Protein AF-L0EVU5-F1 (afdb_monomer_lite)

Organism: Liberibacter crescens (strain BT-1) (NCBI:txid1215343)

Sequence (102 aa):
MGGFFIVMAMEEKNRDTRFKPGESGNPKGRTKGSRNKICDDFINALCCDFETEGIQVIARVREEAPGLYMKIVASLLPSVTKVSGDEEGSPVSLNVTVRFVD

pLDDT: mean 72.79, std 18.05, range [36.59, 97.88]

Secondary structure (DSSP, 8-state):
-----------------PPPTT--S-TT-S---HHHHHHHHHHHHHHHHHHHHHHHHHHHHHHH-HHHHHHHHHHHS--------SSTT-------------

InterPro domains:
  IPR043736 Domain of unknown function DUF5681 [PF18932] (16-40)

Foldseek 3Di:
DDDDDDPPPPPPPPPPPDDDVPDDPCPVPDDCDPVNVVVVVVVVVVVVCCVVCVVVVLVVCCVPPVVVSVVVVVVVPPDCPDDPDPDPPDDDDDDDDDDDDD

Radius of gyration: 31.09 Å; chains: 1; bounding box: 96×43×64 Å

Structure (mmCIF, N/CA/C/O backbone):
data_AF-L0EVU5-F1
#
_entry.id   AF-L0EVU5-F1
#
loop_
_atom_site.group_PDB
_atom_site.id
_atom_site.type_symbol
_atom_site.label_atom_id
_atom_site.label_alt_id
_atom_site.label_comp_id
_atom_site.label_asym_id
_atom_site.label_entity_id
_atom_site.label_seq_id
_atom_site.pdbx_PDB_ins_code
_atom_site.Cartn_x
_atom_site.Cartn_y
_atom_site.Cartn_z
_atom_site.occupancy
_atom_site.B_iso_or_equiv
_atom_site.auth_seq_id
_atom_site.auth_comp_id
_atom_site.auth_asym_id
_atom_site.auth_atom_id
_atom_site.pdbx_PDB_model_num
ATOM 1 N N . MET A 1 1 ? 77.530 -13.687 -46.653 1.00 47.75 1 MET A N 1
ATOM 2 C CA . MET A 1 1 ? 76.808 -12.397 -46.653 1.00 47.75 1 MET A CA 1
ATOM 3 C C . MET A 1 1 ? 75.440 -12.626 -47.259 1.00 47.75 1 MET A C 1
ATOM 5 O O . MET A 1 1 ? 75.384 -13.239 -48.313 1.00 47.75 1 MET A O 1
ATOM 9 N N . GLY A 1 2 ? 74.373 -12.195 -46.591 1.00 36.59 2 GLY A N 1
ATOM 10 C CA . GLY A 1 2 ? 73.008 -12.346 -47.102 1.00 36.59 2 GLY A CA 1
ATOM 11 C C . GLY A 1 2 ? 71.983 -12.520 -45.992 1.00 36.59 2 GLY A C 1
ATOM 12 O O . GLY A 1 2 ? 71.283 -13.523 -45.959 1.00 36.59 2 GLY A O 1
ATOM 13 N N . GLY A 1 3 ? 71.933 -11.581 -45.047 1.00 43.41 3 GLY A N 1
ATOM 14 C CA . GLY A 1 3 ? 70.716 -11.397 -44.267 1.00 43.41 3 GLY A CA 1
ATOM 15 C C . GLY A 1 3 ? 69.754 -10.548 -45.084 1.00 43.41 3 GLY A C 1
ATOM 16 O O . GLY A 1 3 ? 70.211 -9.590 -45.697 1.00 43.41 3 GLY A O 1
ATOM 17 N N . PHE A 1 4 ? 68.463 -10.867 -45.078 1.00 40.28 4 PHE A N 1
ATOM 18 C CA . PHE A 1 4 ? 67.433 -9.852 -44.871 1.00 40.28 4 PHE A CA 1
ATOM 19 C C . PHE A 1 4 ? 66.055 -10.507 -44.663 1.00 40.28 4 PHE A C 1
ATOM 21 O O . PHE A 1 4 ? 65.496 -11.109 -45.569 1.00 40.28 4 PHE A O 1
ATOM 28 N N . PHE A 1 5 ? 65.535 -10.330 -43.448 1.00 40.09 5 PHE A N 1
ATOM 29 C CA . PHE A 1 5 ? 64.131 -10.055 -43.137 1.00 40.09 5 PHE A CA 1
ATOM 30 C C . PHE A 1 5 ? 63.087 -11.144 -43.427 1.00 40.09 5 PHE A C 1
ATOM 32 O O . PHE A 1 5 ? 62.427 -11.185 -44.461 1.00 40.09 5 PHE A O 1
ATOM 39 N N . ILE A 1 6 ? 62.836 -11.935 -42.379 1.00 44.53 6 ILE A N 1
ATOM 40 C CA . ILE A 1 6 ? 61.522 -12.514 -42.089 1.00 44.53 6 ILE A CA 1
ATOM 41 C C . ILE A 1 6 ? 60.524 -11.351 -42.026 1.00 44.53 6 ILE A C 1
ATOM 43 O O . ILE A 1 6 ? 60.483 -10.605 -41.047 1.00 44.53 6 ILE A O 1
ATOM 47 N N . VAL A 1 7 ? 59.737 -11.171 -43.082 1.00 46.53 7 VAL A N 1
ATOM 48 C CA . VAL A 1 7 ? 58.582 -10.272 -43.067 1.00 46.53 7 VAL A CA 1
ATOM 49 C C . VAL A 1 7 ? 57.481 -10.994 -42.292 1.00 46.53 7 VAL A C 1
ATOM 51 O O . VAL A 1 7 ? 56.665 -11.712 -42.862 1.00 46.53 7 VAL A O 1
ATOM 54 N N . MET A 1 8 ? 57.488 -10.859 -40.963 1.00 45.09 8 MET A N 1
ATOM 55 C CA . MET A 1 8 ? 56.290 -11.115 -40.169 1.00 45.09 8 MET A CA 1
ATOM 56 C C . MET A 1 8 ? 55.279 -10.027 -40.518 1.00 45.09 8 MET A C 1
ATOM 58 O O . MET A 1 8 ? 55.361 -8.906 -40.020 1.00 45.09 8 MET A O 1
ATOM 62 N N . ALA A 1 9 ? 54.343 -10.351 -41.406 1.00 54.88 9 ALA A N 1
ATOM 63 C CA . ALA A 1 9 ? 53.149 -9.551 -41.598 1.00 54.88 9 ALA A CA 1
ATOM 64 C C . ALA A 1 9 ? 52.336 -9.599 -40.295 1.00 54.88 9 ALA A C 1
ATOM 66 O O . ALA A 1 9 ? 51.627 -10.565 -40.019 1.00 54.88 9 ALA A O 1
ATOM 67 N N . MET A 1 10 ? 52.485 -8.571 -39.458 1.00 50.12 10 MET A N 1
ATOM 68 C CA . MET A 1 10 ? 51.491 -8.261 -38.441 1.00 50.12 10 MET A CA 1
ATOM 69 C C . MET A 1 10 ? 50.265 -7.725 -39.169 1.00 50.12 10 MET A C 1
ATOM 71 O O . MET A 1 10 ? 50.243 -6.587 -39.631 1.00 50.12 10 MET A O 1
ATOM 75 N N . GLU A 1 11 ? 49.260 -8.577 -39.315 1.00 56.22 11 GLU A N 1
ATOM 76 C CA . GLU A 1 11 ? 47.951 -8.182 -39.809 1.00 56.22 11 GLU A CA 1
ATOM 77 C C . GLU A 1 11 ? 47.302 -7.279 -38.747 1.00 56.22 11 GLU A C 1
ATOM 79 O O . GLU A 1 11 ? 46.863 -7.736 -37.687 1.00 56.22 11 GLU A O 1
ATOM 84 N N . GLU A 1 12 ? 47.319 -5.963 -38.984 1.00 59.72 12 GLU A N 1
ATOM 85 C CA . GLU A 1 12 ? 46.652 -4.989 -38.124 1.00 59.72 12 GLU A CA 1
ATOM 86 C C . GLU A 1 12 ? 45.141 -5.225 -38.176 1.00 59.72 12 GLU A C 1
ATOM 88 O O . GLU A 1 12 ? 44.428 -4.800 -39.086 1.00 59.72 12 GLU A O 1
ATOM 93 N N . LYS A 1 13 ? 44.634 -5.921 -37.158 1.00 54.94 13 LYS A N 1
ATOM 94 C CA . LYS A 1 13 ? 43.204 -6.104 -36.935 1.00 54.94 13 LYS A CA 1
ATOM 95 C C . LYS A 1 13 ? 42.595 -4.764 -36.520 1.00 54.94 13 LYS A C 1
ATOM 97 O O . LYS A 1 13 ? 42.477 -4.474 -35.327 1.00 54.94 13 LYS A O 1
ATOM 102 N N . ASN A 1 14 ? 42.221 -3.958 -37.511 1.00 60.41 14 ASN A N 1
ATOM 103 C CA . ASN A 1 14 ? 41.455 -2.729 -37.345 1.00 60.41 14 ASN A CA 1
ATOM 104 C C . ASN A 1 14 ? 40.104 -3.081 -36.704 1.00 60.41 14 ASN A C 1
ATOM 106 O O . ASN A 1 14 ? 39.160 -3.524 -37.360 1.00 60.41 14 ASN A O 1
ATOM 110 N N . ARG A 1 15 ? 40.051 -2.993 -35.374 1.00 63.22 15 ARG A N 1
ATOM 111 C CA . ARG A 1 15 ? 38.821 -3.153 -34.609 1.00 63.22 15 ARG A CA 1
ATOM 112 C C . ARG A 1 15 ? 38.059 -1.854 -34.776 1.00 63.22 15 ARG A C 1
ATOM 114 O O . ARG A 1 15 ? 38.364 -0.890 -34.086 1.00 63.22 15 ARG A O 1
ATOM 121 N N . ASP A 1 16 ? 37.106 -1.837 -35.699 1.00 68.56 16 ASP A N 1
ATOM 122 C CA . ASP A 1 16 ? 36.159 -0.736 -35.809 1.00 68.56 16 ASP A CA 1
ATOM 123 C C . ASP A 1 16 ? 35.408 -0.623 -34.471 1.00 68.56 16 ASP A C 1
ATOM 125 O O . ASP A 1 16 ? 34.582 -1.464 -34.118 1.00 68.56 16 ASP A O 1
ATOM 129 N N . THR A 1 17 ? 35.810 0.347 -33.649 1.00 70.38 17 THR A N 1
ATOM 130 C CA . THR A 1 17 ? 35.291 0.566 -32.291 1.00 70.38 17 THR A CA 1
ATOM 131 C C . THR A 1 17 ? 34.024 1.416 -32.292 1.00 70.38 17 THR A C 1
ATOM 133 O O . THR A 1 17 ? 33.503 1.757 -31.228 1.00 70.38 17 THR A O 1
ATOM 136 N N . ARG A 1 18 ? 33.525 1.791 -33.475 1.00 76.81 18 ARG A N 1
ATOM 137 C CA . ARG A 1 18 ? 32.342 2.632 -33.623 1.00 76.81 18 ARG A CA 1
A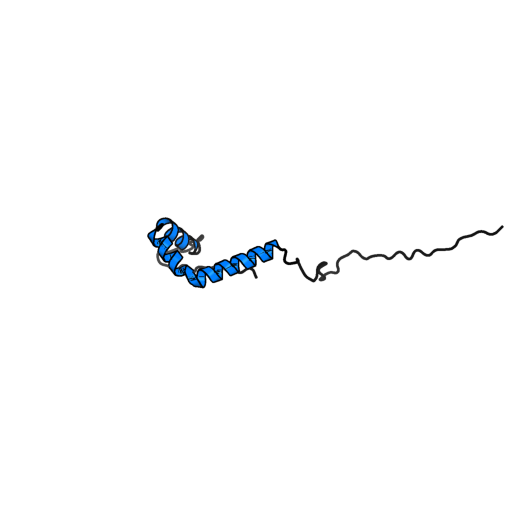TOM 138 C C . ARG A 1 18 ? 31.085 1.776 -33.510 1.00 76.81 18 ARG A C 1
ATOM 140 O O . ARG A 1 18 ? 30.891 0.822 -34.258 1.00 76.81 18 ARG A O 1
ATOM 147 N N . PHE A 1 19 ? 30.210 2.143 -32.578 1.00 76.25 19 PHE A N 1
ATOM 148 C CA . PHE A 1 19 ? 28.872 1.562 -32.495 1.00 76.25 19 PHE A CA 1
ATOM 149 C C . PHE A 1 19 ? 28.103 1.860 -33.786 1.00 76.25 19 PHE A C 1
ATOM 151 O O . PHE A 1 19 ? 28.074 3.006 -34.245 1.00 76.25 19 PHE A O 1
ATOM 158 N N . LYS A 1 20 ? 27.489 0.832 -34.380 1.00 79.94 20 LYS A N 1
ATOM 159 C CA . LYS A 1 20 ? 26.671 1.003 -35.582 1.00 79.94 20 LYS A CA 1
ATOM 160 C C . LYS A 1 20 ? 25.392 1.775 -35.231 1.00 79.94 20 LYS A C 1
ATOM 162 O O . LYS A 1 20 ? 24.806 1.517 -34.178 1.00 79.94 20 LYS A O 1
ATOM 167 N N . PRO A 1 21 ? 24.922 2.695 -36.091 1.00 78.56 21 PRO A N 1
ATOM 168 C CA . PRO A 1 21 ? 23.638 3.358 -35.890 1.00 78.56 21 PRO A CA 1
ATOM 169 C C . PRO A 1 21 ? 22.519 2.320 -35.724 1.00 78.56 21 PRO A C 1
ATOM 171 O O . PRO A 1 21 ? 22.344 1.463 -36.585 1.00 78.56 21 PRO A O 1
ATOM 174 N N . GLY A 1 22 ? 21.785 2.380 -34.611 1.00 77.19 22 GLY A N 1
ATOM 175 C CA . GLY A 1 22 ? 20.699 1.441 -34.300 1.00 77.19 22 GLY A CA 1
ATOM 176 C C . GLY A 1 22 ? 21.112 0.173 -33.541 1.00 77.19 22 GLY A C 1
ATOM 177 O O . GLY A 1 22 ? 20.231 -0.545 -33.074 1.00 77.19 22 GLY A O 1
ATOM 178 N N . GLU A 1 23 ? 22.407 -0.087 -33.336 1.00 77.31 23 GLU A N 1
ATOM 179 C CA . GLU A 1 23 ? 22.869 -1.176 -32.469 1.00 77.31 23 GLU A CA 1
ATOM 180 C C . GLU A 1 23 ? 23.296 -0.640 -31.099 1.00 77.31 23 GLU A C 1
ATOM 182 O O . GLU A 1 23 ? 24.253 0.124 -30.961 1.00 77.31 23 GLU A O 1
ATOM 187 N N . SER A 1 24 ? 22.587 -1.071 -30.053 1.00 75.31 24 SER A N 1
ATOM 188 C CA . SER A 1 24 ? 23.037 -0.872 -28.676 1.00 75.31 24 SER A CA 1
ATOM 189 C C . SER A 1 24 ? 24.302 -1.695 -28.432 1.00 75.31 24 SER A C 1
ATOM 191 O O . SER A 1 24 ? 24.306 -2.906 -28.649 1.00 75.31 24 SER A O 1
ATOM 193 N N . GLY A 1 25 ? 25.345 -1.070 -27.879 1.00 78.25 25 GLY A N 1
ATOM 194 C CA . GLY A 1 25 ? 26.546 -1.766 -27.397 1.00 78.25 25 GLY A CA 1
ATOM 195 C C . GLY A 1 25 ? 26.280 -2.787 -26.283 1.00 78.25 25 GLY A C 1
ATOM 196 O O . GLY A 1 25 ? 27.147 -3.591 -25.954 1.00 78.25 25 GLY A O 1
ATOM 197 N N . ASN A 1 26 ? 25.075 -2.770 -25.711 1.00 77.38 26 ASN A N 1
ATOM 198 C CA . ASN A 1 26 ? 24.591 -3.756 -24.762 1.00 77.38 26 ASN A CA 1
ATOM 199 C C . ASN A 1 26 ? 23.166 -4.198 -25.157 1.00 77.38 26 ASN A C 1
ATOM 201 O O . ASN A 1 26 ? 22.185 -3.657 -24.633 1.00 77.38 26 ASN A O 1
ATOM 205 N N . PRO A 1 27 ? 23.023 -5.163 -26.086 1.00 73.94 27 PRO A N 1
ATOM 206 C CA . PRO A 1 27 ? 21.722 -5.584 -26.614 1.00 73.94 27 PRO A CA 1
ATOM 207 C C . PRO A 1 27 ? 20.822 -6.250 -25.561 1.00 73.94 27 P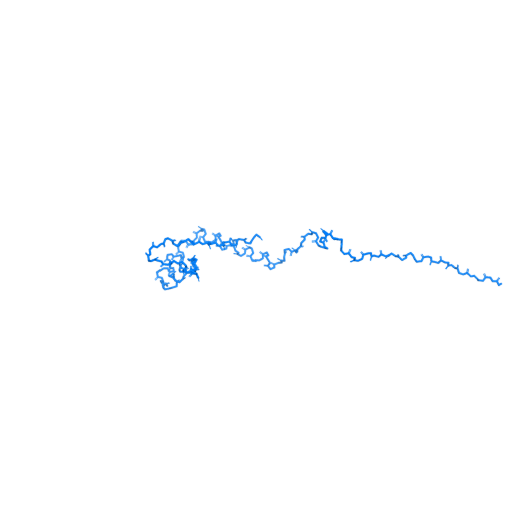RO A C 1
ATOM 209 O O . PRO A 1 27 ? 19.611 -6.297 -25.736 1.00 73.94 27 PRO A O 1
ATOM 212 N N . LYS A 1 28 ? 21.390 -6.727 -24.444 1.00 75.56 28 LYS A N 1
ATOM 213 C CA . LYS A 1 28 ? 20.640 -7.293 -23.308 1.00 75.56 28 LYS A CA 1
ATOM 214 C C . LYS A 1 28 ? 20.171 -6.240 -22.296 1.00 75.56 28 LYS A C 1
ATOM 216 O O . LYS A 1 28 ? 19.498 -6.590 -21.332 1.00 75.56 28 LYS A O 1
ATOM 221 N N . GLY A 1 29 ? 20.518 -4.967 -22.500 1.00 78.44 29 GLY A N 1
ATOM 222 C CA . GLY A 1 29 ? 20.180 -3.890 -21.576 1.00 78.44 29 GLY A CA 1
ATOM 223 C C . GLY A 1 29 ? 20.885 -4.009 -20.221 1.00 78.44 29 GLY A C 1
ATOM 224 O O . GLY A 1 29 ? 21.752 -4.859 -19.995 1.00 78.44 29 GLY A O 1
ATOM 225 N N . ARG A 1 30 ? 20.555 -3.097 -19.303 1.00 75.00 30 ARG A N 1
ATOM 226 C CA . ARG A 1 30 ? 21.108 -3.104 -17.943 1.00 75.00 30 ARG A CA 1
ATOM 227 C C . ARG A 1 30 ? 20.727 -4.415 -17.251 1.00 75.00 30 ARG A C 1
ATOM 229 O O . ARG A 1 30 ? 19.548 -4.704 -17.086 1.00 75.00 30 ARG A O 1
ATOM 236 N N . THR A 1 31 ? 21.719 -5.179 -16.800 1.00 71.88 31 THR A N 1
ATOM 237 C CA . THR A 1 31 ? 21.480 -6.374 -15.986 1.00 71.88 31 THR A CA 1
ATOM 238 C C . THR A 1 31 ? 20.742 -5.982 -14.711 1.00 71.88 31 THR A C 1
ATOM 240 O O . THR A 1 31 ? 21.142 -5.040 -14.019 1.00 71.88 31 THR A O 1
ATOM 243 N N . LYS A 1 32 ? 19.657 -6.701 -14.398 1.00 68.88 32 LYS A N 1
ATOM 244 C CA . LYS A 1 32 ? 18.882 -6.510 -13.169 1.00 68.88 32 LYS A CA 1
ATOM 245 C C . LYS A 1 32 ? 19.819 -6.773 -11.984 1.00 68.88 32 LYS A C 1
ATOM 247 O O . LYS A 1 32 ? 20.223 -7.906 -11.736 1.00 68.88 32 LYS A O 1
ATOM 252 N N . GLY A 1 33 ? 20.279 -5.704 -11.334 1.00 77.69 33 GLY A N 1
ATOM 253 C CA . GLY A 1 33 ? 21.219 -5.801 -10.218 1.00 77.69 33 GLY A CA 1
ATOM 254 C C . GLY A 1 33 ? 20.551 -6.406 -8.983 1.00 77.69 33 GLY A C 1
ATOM 255 O O . GLY A 1 33 ? 19.328 -6.357 -8.855 1.00 77.69 33 GLY A O 1
ATOM 256 N N . SER A 1 34 ? 21.346 -6.912 -8.037 1.00 74.00 34 SER A N 1
ATOM 257 C CA . SER A 1 34 ? 20.842 -7.429 -6.751 1.00 74.00 34 SER A CA 1
ATOM 258 C C . SER A 1 34 ? 19.949 -6.420 -6.024 1.00 74.00 34 SER A C 1
ATOM 260 O O . SER A 1 34 ? 18.935 -6.802 -5.456 1.00 74.00 34 SER A O 1
ATOM 262 N N . ARG A 1 35 ? 20.276 -5.124 -6.111 1.00 77.56 35 ARG A N 1
ATOM 263 C CA . ARG A 1 35 ? 19.461 -4.039 -5.550 1.00 77.56 35 ARG A CA 1
ATOM 264 C C . ARG A 1 35 ? 18.052 -3.996 -6.145 1.00 77.56 35 ARG A C 1
ATOM 266 O O . ARG A 1 35 ? 17.101 -3.885 -5.389 1.00 77.56 35 ARG A O 1
ATOM 273 N N . ASN A 1 36 ? 17.925 -4.095 -7.469 1.00 83.31 36 ASN A N 1
ATOM 274 C CA . ASN A 1 36 ? 16.619 -4.105 -8.131 1.00 83.31 36 ASN A CA 1
ATOM 275 C C . ASN A 1 36 ? 15.813 -5.328 -7.695 1.00 83.31 36 ASN A C 1
ATOM 277 O O . ASN A 1 36 ? 14.656 -5.193 -7.334 1.00 83.31 36 ASN A O 1
ATOM 281 N N . LYS A 1 37 ? 16.456 -6.498 -7.636 1.00 84.50 37 LYS A N 1
ATOM 282 C CA . LYS A 1 37 ? 15.800 -7.722 -7.177 1.00 84.50 37 LYS A CA 1
ATOM 283 C C . LYS A 1 37 ? 15.284 -7.606 -5.736 1.00 84.50 37 LYS A C 1
ATOM 285 O O . LYS A 1 37 ? 14.147 -7.961 -5.480 1.00 84.50 37 LYS A O 1
ATOM 290 N N . ILE A 1 38 ? 16.090 -7.070 -4.816 1.00 89.69 38 ILE A N 1
ATOM 291 C CA . ILE A 1 38 ? 15.675 -6.865 -3.418 1.00 89.69 38 ILE A CA 1
ATOM 292 C C . ILE A 1 38 ? 14.476 -5.917 -3.335 1.00 89.69 38 ILE A C 1
ATOM 294 O O . ILE A 1 38 ? 13.571 -6.159 -2.544 1.00 89.69 38 ILE A O 1
ATOM 298 N N . CYS A 1 39 ? 14.464 -4.843 -4.131 1.00 88.19 39 CYS A N 1
ATOM 299 C CA . CYS A 1 39 ? 13.326 -3.928 -4.177 1.00 88.19 39 CYS A CA 1
ATOM 300 C C . CYS A 1 39 ? 12.052 -4.637 -4.650 1.00 88.19 39 CYS A C 1
ATOM 302 O O . CYS A 1 39 ? 11.023 -4.500 -3.997 1.00 88.19 39 CYS A O 1
ATOM 304 N N . ASP A 1 40 ? 12.133 -5.416 -5.727 1.00 89.62 40 ASP A N 1
ATOM 305 C CA . ASP A 1 40 ? 10.981 -6.143 -6.266 1.00 89.62 40 ASP A CA 1
ATOM 306 C C . ASP A 1 40 ? 10.464 -7.187 -5.269 1.00 89.62 40 ASP A C 1
ATOM 308 O O . ASP A 1 40 ? 9.272 -7.236 -4.977 1.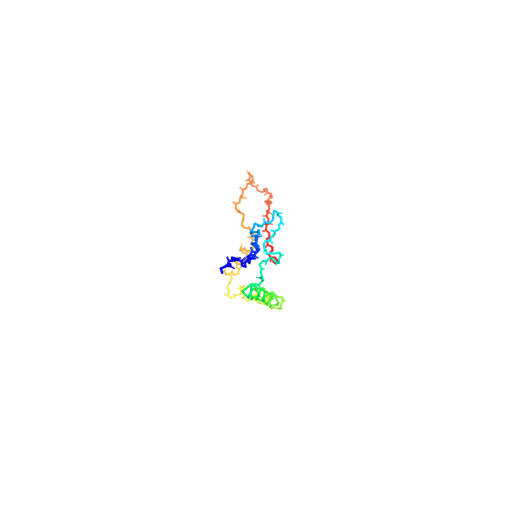00 89.62 40 ASP A O 1
ATOM 312 N N . ASP A 1 41 ? 11.367 -7.986 -4.693 1.00 91.50 41 ASP A N 1
ATOM 313 C CA . ASP A 1 41 ? 11.029 -9.008 -3.700 1.00 91.50 41 ASP A CA 1
ATOM 314 C C . ASP A 1 41 ? 10.375 -8.372 -2.458 1.00 91.50 41 ASP A C 1
ATOM 316 O O . ASP A 1 41 ? 9.405 -8.904 -1.918 1.00 91.50 41 ASP A O 1
ATOM 320 N N . PHE A 1 42 ? 10.862 -7.202 -2.031 1.00 90.50 42 PHE A N 1
ATOM 321 C CA . PHE A 1 42 ? 10.297 -6.451 -0.911 1.00 90.50 42 PHE A CA 1
ATOM 322 C C . PHE A 1 42 ? 8.895 -5.909 -1.209 1.00 90.50 42 PHE A C 1
ATOM 324 O O . PHE A 1 42 ? 8.003 -6.047 -0.375 1.00 90.50 42 PHE A O 1
ATOM 331 N N . ILE A 1 43 ? 8.684 -5.316 -2.389 1.00 93.25 43 ILE A N 1
ATOM 332 C CA . ILE A 1 43 ? 7.365 -4.810 -2.796 1.00 93.25 43 ILE A CA 1
ATOM 333 C C . ILE A 1 43 ? 6.368 -5.967 -2.884 1.00 93.25 43 ILE A C 1
ATOM 335 O O . ILE A 1 43 ? 5.271 -5.860 -2.346 1.00 93.25 43 ILE A O 1
ATOM 339 N N . ASN A 1 44 ? 6.767 -7.091 -3.482 1.00 93.38 44 ASN A N 1
ATOM 340 C CA . ASN A 1 44 ? 5.921 -8.280 -3.573 1.00 93.38 44 ASN A CA 1
ATOM 341 C C . ASN A 1 44 ? 5.540 -8.814 -2.189 1.00 93.38 44 ASN A C 1
ATOM 343 O O . ASN A 1 44 ? 4.374 -9.114 -1.949 1.00 93.38 44 ASN A O 1
ATOM 347 N N . ALA A 1 45 ? 6.498 -8.893 -1.261 1.00 93.75 45 ALA A N 1
ATOM 348 C CA . ALA A 1 45 ? 6.222 -9.320 0.107 1.00 93.75 45 ALA A CA 1
ATOM 349 C C . ALA A 1 45 ? 5.229 -8.382 0.812 1.00 93.75 45 ALA A C 1
ATOM 351 O O . ALA A 1 45 ? 4.306 -8.861 1.467 1.00 93.75 45 ALA A O 1
ATOM 352 N N . LEU A 1 46 ? 5.381 -7.064 0.639 1.00 91.75 46 LEU A N 1
ATOM 353 C CA . LEU A 1 46 ? 4.441 -6.080 1.179 1.00 91.75 46 LEU A CA 1
ATOM 354 C C . LEU A 1 46 ? 3.048 -6.192 0.556 1.00 91.75 46 LEU A C 1
ATOM 356 O O . LEU A 1 46 ? 2.064 -6.066 1.275 1.00 91.75 46 LEU A O 1
ATOM 360 N N . CYS A 1 47 ? 2.944 -6.425 -0.753 1.00 92.50 47 CYS A N 1
ATOM 361 C CA . CYS A 1 47 ? 1.655 -6.637 -1.409 1.00 92.50 47 CYS A CA 1
ATOM 362 C C . CYS A 1 47 ? 0.940 -7.865 -0.839 1.00 92.50 47 CYS A C 1
ATOM 364 O O . CYS A 1 47 ? -0.218 -7.750 -0.452 1.00 92.50 47 CYS A O 1
ATOM 366 N N . CYS A 1 48 ? 1.639 -8.997 -0.713 1.00 94.00 48 CYS A N 1
ATOM 367 C CA . CYS A 1 48 ? 1.070 -10.211 -0.127 1.00 94.00 48 CYS A CA 1
ATOM 368 C C . CYS A 1 48 ? 0.604 -9.988 1.320 1.00 94.00 48 CYS A C 1
ATOM 370 O O . CYS A 1 48 ? -0.504 -10.380 1.672 1.00 94.00 48 CYS A O 1
ATOM 372 N N . ASP A 1 49 ? 1.427 -9.334 2.147 1.00 94.25 49 ASP A N 1
ATOM 373 C CA . ASP A 1 49 ? 1.076 -9.006 3.536 1.00 94.25 49 ASP A CA 1
ATOM 374 C C . ASP A 1 49 ? -0.162 -8.096 3.607 1.00 94.25 49 ASP A C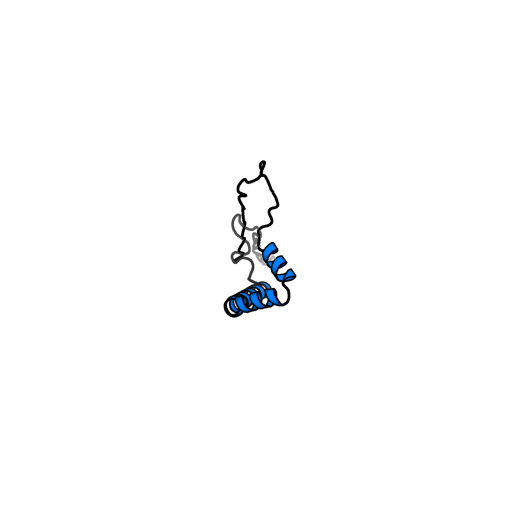 1
ATOM 376 O O . ASP A 1 49 ? -1.074 -8.312 4.407 1.00 94.25 49 ASP A O 1
ATOM 380 N N . PHE A 1 50 ? -0.246 -7.114 2.707 1.00 92.06 50 PHE A N 1
ATOM 381 C CA . PHE A 1 50 ? -1.375 -6.194 2.645 1.00 92.06 50 PHE A CA 1
ATOM 382 C C . PHE A 1 50 ? -2.663 -6.860 2.141 1.00 92.06 50 PHE A C 1
ATOM 384 O O . PHE A 1 50 ? -3.747 -6.517 2.612 1.00 92.06 50 PHE A O 1
ATOM 391 N N . GLU A 1 51 ? -2.572 -7.825 1.225 1.00 93.25 51 GLU A N 1
ATOM 392 C CA . GLU A 1 51 ? -3.716 -8.636 0.787 1.00 93.25 51 GLU A CA 1
ATOM 393 C C . GLU A 1 51 ? -4.290 -9.483 1.929 1.00 93.25 51 GLU A C 1
ATOM 395 O O . GLU A 1 51 ? -5.509 -9.643 2.017 1.00 93.25 51 GLU A O 1
ATOM 400 N N . THR A 1 52 ? -3.438 -9.994 2.824 1.00 94.12 52 THR A N 1
ATOM 401 C CA . THR A 1 52 ? -3.872 -10.834 3.949 1.00 94.12 52 THR A CA 1
ATOM 402 C C . THR A 1 52 ? -4.326 -10.028 5.167 1.00 94.12 52 THR A C 1
ATOM 404 O O . THR A 1 52 ? -5.378 -10.309 5.736 1.00 94.12 52 THR A O 1
ATOM 407 N N . GLU A 1 53 ? -3.566 -9.007 5.565 1.00 92.94 53 GLU A N 1
ATOM 408 C CA . GLU A 1 53 ? -3.718 -8.321 6.859 1.00 92.94 53 GLU A CA 1
ATOM 409 C C . GLU A 1 53 ? -3.967 -6.809 6.723 1.00 92.94 53 GLU A C 1
ATOM 411 O O . GLU A 1 53 ? -4.271 -6.122 7.704 1.00 92.94 53 GLU A O 1
ATOM 416 N N . GLY A 1 54 ? -3.908 -6.256 5.508 1.00 91.25 54 GLY A N 1
ATOM 417 C CA . GLY A 1 54 ? -3.951 -4.808 5.278 1.00 91.25 54 GLY A CA 1
ATOM 418 C C . GLY A 1 54 ? -5.205 -4.128 5.829 1.00 91.25 54 GLY A C 1
ATOM 419 O O . GLY A 1 54 ? -5.118 -3.037 6.394 1.00 91.25 54 GLY A O 1
ATOM 420 N N . ILE A 1 55 ? -6.370 -4.782 5.757 1.00 94.00 55 ILE A N 1
ATOM 421 C CA . ILE A 1 55 ? -7.629 -4.247 6.312 1.00 94.00 55 ILE A CA 1
ATOM 422 C C . ILE A 1 55 ? -7.529 -4.064 7.833 1.00 94.00 55 ILE A C 1
ATOM 424 O O . ILE A 1 55 ? -7.972 -3.042 8.364 1.00 94.00 55 ILE A O 1
ATOM 428 N N . GLN A 1 56 ? -6.927 -5.027 8.531 1.00 95.88 56 GLN A N 1
ATOM 429 C CA . GLN A 1 56 ? -6.774 -4.985 9.985 1.00 95.88 56 GLN A CA 1
ATOM 430 C C . GLN A 1 56 ? -5.785 -3.889 10.391 1.00 95.88 56 GLN A C 1
ATOM 432 O O . GLN A 1 56 ? -6.054 -3.122 11.317 1.00 95.88 56 GLN A O 1
ATOM 437 N N . VAL A 1 57 ? -4.688 -3.737 9.642 1.00 95.25 57 VAL A N 1
ATOM 438 C CA . VAL A 1 57 ? -3.726 -2.643 9.837 1.00 95.25 57 VAL A CA 1
ATOM 439 C C . VAL A 1 57 ? -4.396 -1.282 9.630 1.00 95.25 57 VAL A C 1
ATOM 441 O O . VAL A 1 57 ? -4.232 -0.390 10.460 1.00 95.25 57 VAL A O 1
ATOM 444 N N . ILE A 1 58 ? -5.204 -1.116 8.577 1.00 95.06 58 ILE A N 1
ATOM 445 C CA . ILE A 1 58 ? -5.955 0.125 8.326 1.00 95.06 58 ILE A CA 1
ATOM 446 C C . ILE A 1 58 ? -6.891 0.449 9.496 1.00 95.06 58 ILE A C 1
ATOM 448 O O . ILE A 1 58 ? -6.936 1.599 9.943 1.00 95.06 58 ILE A O 1
ATOM 452 N N . ALA A 1 59 ? -7.643 -0.542 9.983 1.00 96.06 59 ALA A N 1
ATOM 453 C CA . ALA A 1 59 ? -8.556 -0.365 11.109 1.00 96.06 59 ALA A CA 1
ATOM 454 C C . ALA A 1 59 ? -7.797 0.072 12.368 1.00 96.06 59 ALA A C 1
ATOM 456 O O . ALA A 1 59 ? -8.151 1.072 12.992 1.00 96.06 59 ALA A O 1
ATOM 457 N N . ARG A 1 60 ? -6.681 -0.595 12.665 1.00 96.88 60 ARG A N 1
ATOM 458 C CA . ARG A 1 60 ? -5.831 -0.274 13.808 1.00 96.88 60 ARG A CA 1
ATOM 459 C C . ARG A 1 60 ? -5.228 1.127 13.721 1.00 96.88 60 ARG A C 1
ATOM 461 O O . ARG A 1 60 ? -5.273 1.872 14.691 1.00 96.88 60 ARG A O 1
ATOM 468 N N . VAL A 1 61 ? -4.721 1.532 12.554 1.00 96.44 61 VAL A N 1
ATOM 469 C CA . VAL A 1 61 ? -4.170 2.885 12.348 1.00 96.44 61 VAL A CA 1
ATOM 470 C C . VAL A 1 61 ? -5.254 3.954 12.503 1.00 96.44 61 VAL A C 1
ATOM 472 O O . VAL A 1 61 ? -4.982 5.027 13.039 1.00 96.44 61 VAL A O 1
ATOM 475 N N . ARG A 1 62 ? -6.492 3.674 12.076 1.00 96.25 62 ARG A N 1
ATOM 476 C CA . ARG A 1 62 ? -7.629 4.583 12.275 1.00 96.25 62 ARG A CA 1
ATOM 477 C C . ARG A 1 62 ? -7.941 4.793 13.759 1.00 96.25 62 ARG A C 1
ATOM 479 O O . ARG A 1 62 ? -8.270 5.915 14.134 1.00 96.25 62 ARG A O 1
ATOM 486 N N . GLU A 1 63 ? -7.843 3.745 14.571 1.00 97.19 63 GLU A N 1
ATOM 487 C CA . GLU A 1 63 ? -8.120 3.795 16.011 1.00 97.19 63 GLU A CA 1
ATOM 488 C C . GLU A 1 63 ? -6.962 4.408 16.809 1.00 97.19 63 GLU A C 1
ATOM 490 O O . GLU A 1 63 ? -7.172 5.336 17.588 1.00 97.19 63 GLU A O 1
ATOM 495 N N . GLU A 1 64 ? -5.734 3.931 16.594 1.00 97.88 64 GLU A N 1
ATOM 496 C CA . GLU A 1 64 ? -4.556 4.338 17.371 1.00 97.88 64 GLU A CA 1
ATOM 497 C C . GLU A 1 64 ? -3.995 5.702 16.929 1.00 97.88 64 GLU A C 1
ATOM 499 O O . GLU A 1 64 ? -3.474 6.459 17.749 1.00 97.88 64 GLU A O 1
ATOM 504 N N . ALA A 1 65 ? -4.086 6.037 15.637 1.00 94.88 65 ALA A N 1
ATOM 505 C CA . ALA A 1 65 ? -3.466 7.231 15.057 1.00 94.88 65 ALA A CA 1
ATOM 506 C C . ALA A 1 65 ? -4.330 7.881 13.950 1.00 94.88 65 ALA A C 1
ATOM 508 O O . ALA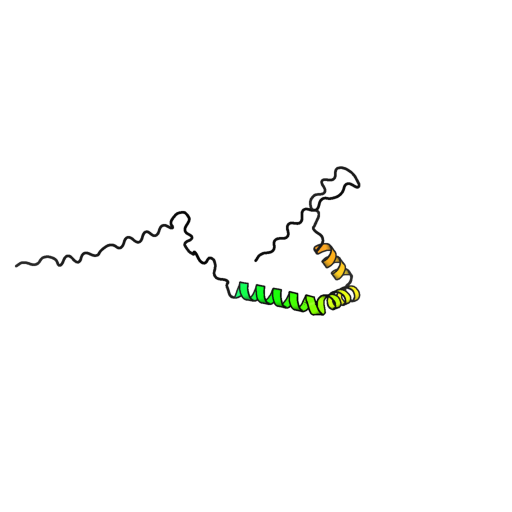 A 1 65 ? -3.888 8.018 12.800 1.00 94.88 65 ALA A O 1
ATOM 509 N N . PRO A 1 66 ? -5.537 8.383 14.274 1.00 91.88 66 PRO A N 1
ATOM 510 C CA . PRO A 1 66 ? -6.483 8.914 13.286 1.00 91.88 66 PRO A CA 1
ATOM 511 C C . PRO A 1 66 ? -5.923 10.082 12.457 1.00 91.88 66 PRO A C 1
ATOM 513 O O . PRO A 1 66 ? -6.234 10.223 11.274 1.00 91.88 66 PRO A O 1
ATOM 516 N N . GLY A 1 67 ? -5.051 10.911 13.042 1.00 90.69 67 GLY A N 1
ATOM 517 C CA . GLY A 1 67 ? -4.394 12.004 12.318 1.00 90.69 67 GLY A CA 1
ATOM 518 C C . GLY A 1 67 ? -3.424 11.519 11.234 1.00 90.69 67 GLY A C 1
ATOM 519 O O . GLY A 1 67 ? -3.325 12.140 10.176 1.00 90.69 67 GLY A O 1
ATOM 520 N N . LEU A 1 68 ? -2.728 10.400 11.467 1.00 90.31 68 LEU A N 1
ATOM 521 C CA . LEU A 1 68 ? -1.864 9.776 10.463 1.00 90.31 68 LEU A CA 1
ATOM 522 C C . LEU A 1 68 ? -2.706 9.122 9.366 1.00 90.31 68 LEU A C 1
ATOM 524 O O . LEU A 1 68 ? -2.415 9.315 8.189 1.00 90.31 68 LEU A O 1
ATOM 528 N N . TYR A 1 69 ? -3.782 8.431 9.748 1.00 88.00 69 TYR A N 1
ATOM 529 C CA . TYR A 1 69 ? -4.736 7.849 8.806 1.00 88.00 69 TYR A CA 1
ATOM 530 C C . TYR A 1 69 ? -5.256 8.893 7.805 1.00 88.00 69 TYR A C 1
ATOM 532 O O . TYR A 1 69 ? -5.160 8.695 6.595 1.00 88.00 69 TYR A O 1
ATOM 540 N N . MET A 1 70 ? -5.713 10.052 8.292 1.00 83.75 70 MET A N 1
ATOM 541 C CA . MET A 1 70 ? -6.212 11.127 7.426 1.00 83.75 70 MET A CA 1
ATOM 542 C C . MET A 1 70 ? -5.132 11.710 6.507 1.00 83.75 70 MET A C 1
ATOM 544 O O . MET A 1 70 ? -5.423 12.029 5.356 1.00 83.75 70 MET A O 1
ATOM 548 N N . LYS A 1 71 ? -3.876 11.806 6.965 1.00 83.38 71 LYS A N 1
ATOM 549 C CA . LYS A 1 71 ? -2.751 12.231 6.114 1.00 83.38 71 LYS A CA 1
ATOM 550 C C . LYS A 1 71 ? -2.464 11.233 4.994 1.00 83.38 71 LYS A C 1
ATOM 552 O O . LYS A 1 71 ? -2.236 11.659 3.867 1.00 83.38 71 LYS A O 1
ATOM 557 N N . ILE A 1 72 ? -2.496 9.930 5.288 1.00 86.81 72 ILE A N 1
ATOM 558 C CA . ILE A 1 72 ? -2.313 8.878 4.278 1.00 86.81 72 ILE A CA 1
ATOM 559 C C . ILE A 1 72 ? -3.425 8.977 3.232 1.00 86.81 72 ILE A C 1
ATOM 561 O O . ILE A 1 72 ? -3.128 9.072 2.043 1.00 86.81 72 ILE A O 1
ATOM 565 N N . VAL A 1 73 ? -4.688 9.056 3.666 1.00 83.31 73 VAL A N 1
ATOM 566 C CA . VAL A 1 73 ? -5.836 9.235 2.763 1.00 83.31 73 VAL A CA 1
ATOM 567 C C . VAL A 1 73 ? -5.662 10.483 1.895 1.00 83.31 73 VAL A C 1
ATOM 569 O O . VAL A 1 73 ? -5.794 10.393 0.679 1.00 83.31 73 VAL A O 1
ATOM 572 N N . ALA A 1 74 ? -5.286 11.623 2.481 1.00 80.44 74 ALA A N 1
ATOM 573 C CA . ALA A 1 74 ? -5.043 12.855 1.733 1.00 80.44 74 ALA A CA 1
ATOM 574 C C . ALA A 1 74 ? -3.884 12.734 0.726 1.00 80.44 74 ALA A C 1
ATOM 576 O O . ALA A 1 74 ? -3.945 13.344 -0.335 1.00 80.44 74 ALA A O 1
ATOM 577 N N . SER A 1 75 ? -2.848 11.945 1.029 1.00 82.25 75 SER A N 1
ATOM 578 C CA . SER A 1 75 ? -1.704 11.726 0.130 1.00 82.25 75 SER A CA 1
ATOM 579 C C . SER A 1 75 ? -2.007 10.809 -1.058 1.00 82.25 75 SER A C 1
ATOM 581 O O . SER A 1 75 ? -1.347 10.912 -2.089 1.00 82.25 75 SER A O 1
ATOM 583 N N . LEU A 1 76 ? -3.002 9.924 -0.920 1.00 81.19 76 LEU A N 1
ATOM 584 C CA . LEU A 1 76 ? -3.495 9.078 -2.011 1.00 81.19 76 LEU A CA 1
ATOM 585 C C . LEU A 1 76 ? -4.363 9.863 -2.995 1.00 81.19 76 LEU A C 1
ATOM 587 O O . LEU A 1 76 ? -4.492 9.471 -4.155 1.00 81.19 76 LEU A O 1
ATOM 591 N N . LEU A 1 77 ? -4.963 10.966 -2.541 1.00 78.06 77 LEU A N 1
ATOM 592 C CA . LEU A 1 77 ? -5.700 11.851 -3.425 1.00 78.06 77 LEU A CA 1
ATOM 593 C C . LEU A 1 77 ? -4.707 12.578 -4.344 1.00 78.06 77 LEU A C 1
ATOM 595 O O . LEU A 1 77 ? -3.722 13.146 -3.864 1.00 78.06 77 LEU A O 1
ATOM 599 N N . PRO A 1 78 ? -4.945 12.594 -5.665 1.00 73.56 78 PRO A N 1
ATOM 600 C CA . PRO A 1 78 ? -4.118 13.368 -6.576 1.00 73.56 78 PRO A CA 1
ATOM 601 C C . PRO A 1 78 ? -4.149 14.844 -6.163 1.00 73.56 78 PRO A C 1
ATOM 603 O O . PRO A 1 78 ? -5.218 15.438 -6.008 1.00 73.56 78 PRO A O 1
ATOM 606 N N . SER A 1 79 ? -2.974 15.447 -5.972 1.00 64.00 79 SER A N 1
ATOM 607 C CA . SER A 1 79 ? -2.874 16.857 -5.607 1.00 64.00 79 SER A CA 1
ATOM 608 C C . SER A 1 79 ? -3.302 17.729 -6.789 1.00 64.00 79 SER A C 1
ATOM 610 O O . SER A 1 79 ? -2.649 17.789 -7.834 1.00 64.00 79 SER A O 1
ATOM 612 N N . VAL A 1 80 ? -4.433 18.418 -6.635 1.00 55.62 80 VAL A N 1
ATOM 613 C CA . VAL A 1 80 ? -4.915 19.394 -7.617 1.00 55.62 80 VAL A CA 1
ATOM 614 C C . VAL A 1 80 ? -3.984 20.603 -7.575 1.00 55.62 80 VAL A C 1
ATOM 616 O O . VAL A 1 80 ? -4.130 21.491 -6.745 1.00 55.62 80 VAL A O 1
ATOM 619 N N . THR A 1 81 ? -2.978 20.623 -8.447 1.00 54.66 81 THR A N 1
ATOM 620 C CA . THR A 1 81 ? -2.003 21.726 -8.544 1.00 54.66 81 THR A CA 1
ATOM 621 C C . THR A 1 81 ? -2.407 22.799 -9.556 1.00 54.66 81 THR A C 1
ATOM 623 O O . THR A 1 81 ? -1.760 23.841 -9.634 1.00 54.66 81 THR A O 1
ATOM 626 N N . LYS A 1 82 ? -3.499 22.595 -10.304 1.00 50.66 82 LYS A N 1
ATOM 627 C CA . LYS A 1 82 ? -4.113 23.621 -11.155 1.00 50.66 82 LYS A CA 1
ATOM 628 C C . LYS A 1 82 ? -5.630 23.562 -11.030 1.00 50.66 82 LYS A C 1
ATOM 630 O O . LYS A 1 82 ? -6.264 22.660 -11.564 1.00 50.66 82 LYS A O 1
ATOM 635 N N . VAL A 1 83 ? -6.189 24.546 -10.337 1.00 50.28 83 VAL A N 1
ATOM 636 C CA . VAL A 1 83 ? -7.599 24.913 -10.465 1.00 50.28 83 VAL A CA 1
ATOM 637 C C . VAL A 1 83 ? -7.663 25.910 -11.621 1.00 50.28 83 VAL A C 1
ATOM 639 O O . VAL A 1 83 ? -7.372 27.085 -11.439 1.00 50.28 83 VAL A O 1
ATOM 642 N N . SER A 1 84 ? -7.947 25.437 -12.833 1.00 54.31 84 SER A N 1
ATOM 643 C CA . SER A 1 84 ? -8.447 26.290 -13.918 1.00 54.31 84 SER A CA 1
ATOM 644 C C . SER A 1 84 ? -9.948 26.046 -14.009 1.00 54.31 84 SER A C 1
ATOM 646 O O . SER A 1 84 ? -10.419 25.294 -14.859 1.00 54.31 84 SER A O 1
ATOM 648 N N . GLY A 1 85 ? -10.659 26.552 -13.008 1.00 51.19 85 GLY A N 1
ATOM 649 C CA . GLY A 1 85 ? -12.107 26.627 -12.997 1.00 51.19 85 GLY A CA 1
ATOM 650 C C . GLY A 1 85 ? -12.446 28.089 -12.803 1.00 51.19 85 GLY A C 1
ATOM 651 O O . GLY A 1 85 ? -12.199 28.633 -11.730 1.00 51.19 85 GLY A O 1
ATOM 652 N N . ASP A 1 86 ? -12.939 28.722 -13.857 1.00 56.91 86 ASP A N 1
ATOM 653 C CA . ASP A 1 86 ? -13.244 30.152 -13.866 1.00 56.91 86 ASP A CA 1
ATOM 654 C C . ASP A 1 86 ? -14.542 30.448 -13.083 1.00 56.91 86 ASP A C 1
ATOM 656 O O . ASP A 1 86 ? -14.881 31.608 -12.870 1.00 56.91 86 ASP A O 1
ATOM 660 N N . GLU A 1 87 ? -15.266 29.409 -12.633 1.00 61.41 87 GLU A N 1
ATOM 661 C CA . GLU A 1 87 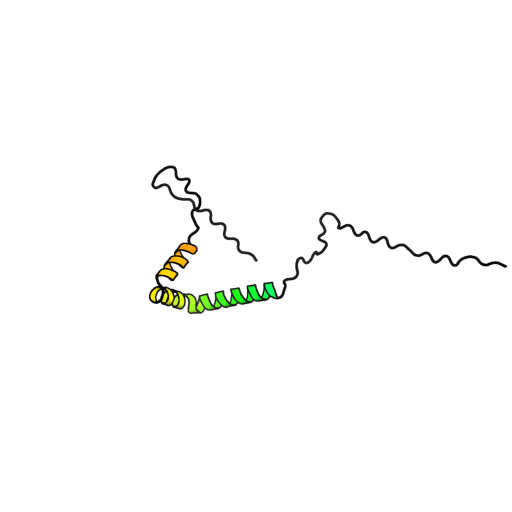? -16.582 29.506 -11.998 1.00 61.41 87 GLU A CA 1
ATOM 662 C C . GLU A 1 87 ? -16.807 28.410 -10.933 1.00 61.41 87 GLU A C 1
ATOM 664 O O . GLU A 1 87 ? -16.418 27.246 -11.089 1.00 61.41 87 GLU A O 1
ATOM 669 N N . GLU A 1 88 ? -17.452 28.803 -9.832 1.00 55.38 88 GLU A N 1
ATOM 670 C CA . GLU A 1 88 ? -17.795 27.968 -8.676 1.00 55.38 88 GLU A CA 1
ATOM 671 C C . GLU A 1 88 ? -18.731 26.809 -9.084 1.00 55.38 88 GLU A C 1
ATOM 673 O O . GLU A 1 88 ? -19.839 27.030 -9.565 1.00 55.38 88 GLU A O 1
ATOM 678 N N . GLY A 1 89 ? -18.296 25.558 -8.884 1.00 56.38 89 GLY A N 1
ATOM 679 C CA . GLY A 1 89 ? -19.122 24.358 -9.106 1.00 56.38 89 GLY A CA 1
ATOM 680 C C . GLY A 1 89 ? -18.878 23.583 -10.408 1.00 56.38 89 GLY A C 1
ATOM 681 O O . GLY A 1 89 ? -19.561 22.588 -10.650 1.00 56.38 89 GLY A O 1
ATOM 682 N N . SER A 1 90 ? -17.900 23.974 -11.231 1.00 55.03 90 SER A N 1
ATOM 683 C CA . SER A 1 90 ? -17.551 23.217 -12.443 1.00 55.03 90 SER A CA 1
ATOM 684 C C . SER A 1 90 ? -16.798 21.907 -12.116 1.00 55.03 90 SER A C 1
ATOM 686 O O . SER A 1 90 ? -15.952 21.899 -11.212 1.00 55.03 90 SER A O 1
ATOM 688 N N . PRO A 1 91 ? -17.077 20.778 -12.804 1.00 53.12 91 PRO A N 1
ATOM 689 C CA . PRO A 1 91 ? -16.420 19.501 -12.535 1.00 53.12 91 PRO A CA 1
ATOM 690 C C . PRO A 1 91 ? -14.915 19.574 -12.813 1.00 53.12 91 PRO A C 1
ATOM 692 O O . PRO A 1 91 ? -14.473 19.858 -13.925 1.00 53.12 91 PRO A O 1
ATOM 695 N N . VAL A 1 92 ? -14.113 19.262 -11.793 1.00 58.56 92 VAL A N 1
ATOM 696 C CA . VAL A 1 92 ? -12.654 19.209 -11.914 1.00 58.56 92 VAL A CA 1
ATOM 697 C C . VAL A 1 92 ? -12.260 17.907 -12.610 1.00 58.56 92 VAL A C 1
ATOM 699 O O . VAL A 1 92 ? -12.359 16.823 -12.037 1.00 58.56 92 VAL A O 1
ATOM 702 N N . SER A 1 93 ? -11.786 18.003 -13.851 1.00 48.75 93 SER A N 1
ATOM 703 C CA . SER A 1 93 ? -11.177 16.872 -14.552 1.00 48.75 93 SER A CA 1
ATOM 704 C C . SER A 1 93 ? -9.779 16.598 -13.988 1.00 48.75 93 SER A C 1
ATOM 706 O O . SER A 1 93 ? -8.857 17.397 -14.169 1.00 48.75 93 SER A O 1
ATOM 708 N N . LEU A 1 94 ? -9.617 15.467 -13.299 1.00 55.12 94 LEU A N 1
ATOM 709 C CA . LEU A 1 94 ? -8.350 15.033 -12.708 1.00 55.12 94 LEU A CA 1
ATOM 710 C C . LEU A 1 94 ? -7.579 14.149 -13.697 1.00 55.12 94 LEU A C 1
ATOM 712 O O . LEU A 1 94 ? -7.962 13.010 -13.949 1.00 55.12 94 LEU A O 1
ATOM 716 N N . ASN A 1 95 ? -6.459 14.647 -14.225 1.00 48.62 95 ASN A N 1
ATOM 717 C CA . ASN A 1 95 ? -5.538 13.838 -15.025 1.00 48.62 95 ASN A CA 1
ATOM 718 C C . ASN A 1 95 ? -4.526 13.149 -14.099 1.00 48.62 95 ASN A C 1
ATOM 720 O O . ASN A 1 95 ? -3.539 13.759 -13.686 1.00 48.62 95 ASN A O 1
ATOM 724 N N . VAL A 1 96 ? -4.760 11.878 -13.762 1.00 54.31 96 VAL A N 1
ATOM 725 C CA . VAL A 1 96 ? -3.829 11.079 -12.949 1.00 54.31 96 VAL A CA 1
ATOM 726 C C . VAL A 1 96 ? -2.874 10.328 -13.872 1.00 54.31 96 VAL A C 1
ATOM 728 O O . VAL A 1 96 ? -3.287 9.459 -14.633 1.00 54.31 96 VAL A O 1
ATOM 731 N N . THR A 1 97 ? -1.578 10.642 -13.804 1.00 45.16 97 THR A N 1
ATOM 732 C CA . THR A 1 97 ? -0.541 9.825 -14.452 1.00 45.16 97 THR A CA 1
ATOM 733 C C . THR A 1 97 ? 0.002 8.828 -13.438 1.00 45.16 97 THR A C 1
ATOM 735 O O . THR A 1 97 ? 0.903 9.156 -12.667 1.00 45.16 97 THR A O 1
ATOM 738 N N . VAL A 1 98 ? -0.539 7.610 -13.432 1.00 52.47 98 VAL A N 1
ATOM 739 C CA . VAL A 1 98 ? 0.047 6.504 -12.669 1.00 52.47 98 VAL A CA 1
ATOM 740 C C . VAL A 1 98 ? 1.140 5.876 -13.527 1.00 52.47 98 VAL A C 1
ATOM 742 O O . VAL A 1 98 ? 0.853 5.267 -14.554 1.00 52.47 98 VAL A O 1
ATOM 745 N N . ARG A 1 99 ? 2.408 6.059 -13.142 1.00 42.50 99 ARG A N 1
ATOM 746 C CA . ARG A 1 99 ? 3.512 5.302 -13.740 1.00 42.50 99 ARG A CA 1
ATOM 747 C C . ARG A 1 99 ? 3.753 4.061 -12.902 1.00 42.50 99 ARG A C 1
ATOM 749 O O . ARG A 1 99 ? 4.353 4.151 -11.836 1.00 42.50 99 ARG A O 1
ATOM 756 N N . PHE A 1 100 ? 3.306 2.924 -13.409 1.00 52.00 100 PHE A N 1
ATOM 757 C CA . PHE A 1 100 ? 3.861 1.645 -12.997 1.00 52.00 100 PHE A CA 1
ATOM 758 C C . PHE A 1 100 ? 5.195 1.479 -13.727 1.00 52.00 100 PHE A C 1
ATOM 760 O O . PHE A 1 100 ? 5.286 1.734 -14.928 1.00 52.00 100 PHE A O 1
ATOM 767 N N . VAL A 1 101 ? 6.249 1.178 -12.976 1.00 59.19 101 VAL A N 1
ATOM 768 C CA . VAL A 1 101 ? 7.563 0.848 -13.527 1.00 59.19 101 VAL A CA 1
ATOM 769 C C . VAL A 1 101 ? 7.660 -0.671 -13.445 1.00 59.19 101 VAL A C 1
ATOM 771 O O . VAL A 1 101 ? 7.716 -1.191 -12.333 1.00 59.19 101 VAL A O 1
ATOM 774 N N . ASP A 1 102 ? 7.593 -1.343 -14.597 1.00 53.50 102 ASP A N 1
ATOM 775 C CA . ASP A 1 102 ? 7.889 -2.779 -14.748 1.00 53.50 102 ASP A CA 1
ATOM 776 C C . ASP A 1 102 ? 9.368 -3.109 -14.444 1.00 53.50 102 ASP A C 1
ATOM 778 O O . ASP A 1 102 ? 10.253 -2.267 -14.751 1.00 53.50 102 ASP A O 1
#